Protein AF-A0A6B3H815-F1 (afdb_monomer_lite)

Radius of gyration: 19.45 Å; chains: 1; bounding box: 46×28×46 Å

pLDDT: mean 83.06, std 10.51, range [42.12, 92.81]

Structure (mmCIF, N/CA/C/O backbone):
data_AF-A0A6B3H815-F1
#
_entry.id   AF-A0A6B3H815-F1
#
loop_
_atom_site.group_PDB
_atom_site.id
_atom_site.type_symbol
_atom_site.label_atom_id
_atom_site.label_alt_id
_atom_site.label_comp_id
_atom_site.label_asym_id
_atom_site.label_entity_id
_atom_site.label_seq_id
_atom_site.pdbx_PDB_ins_code
_atom_site.Cartn_x
_atom_site.Cartn_y
_atom_site.Cartn_z
_atom_site.occupancy
_atom_site.B_iso_or_equiv
_atom_site.auth_seq_id
_atom_site.auth_comp_id
_atom_site.auth_asym_id
_atom_site.auth_atom_id
_atom_site.pdbx_PDB_model_num
ATOM 1 N N . LEU A 1 1 ? -7.858 11.249 -3.330 1.00 73.38 1 LEU A N 1
ATOM 2 C CA . LEU A 1 1 ? -7.322 9.865 -3.311 1.00 73.38 1 LEU A CA 1
ATOM 3 C C . LEU A 1 1 ? -7.641 9.233 -4.655 1.00 73.38 1 LEU A C 1
ATOM 5 O O . LEU A 1 1 ? -8.764 9.423 -5.105 1.00 73.38 1 LEU A O 1
ATOM 9 N N . ARG A 1 2 ? -6.702 8.537 -5.304 1.00 82.06 2 ARG A N 1
ATOM 10 C CA . ARG A 1 2 ? -7.020 7.794 -6.530 1.00 82.06 2 ARG A CA 1
ATOM 11 C C . ARG A 1 2 ? -7.610 6.431 -6.189 1.00 82.06 2 ARG A C 1
ATOM 13 O O . ARG A 1 2 ? -7.249 5.838 -5.174 1.00 82.06 2 ARG A O 1
ATOM 20 N N . MET A 1 3 ? -8.469 5.909 -7.057 1.00 81.94 3 MET A N 1
ATOM 21 C CA . MET A 1 3 ? -8.952 4.537 -6.917 1.00 81.94 3 MET A CA 1
ATOM 22 C C . MET A 1 3 ? -7.802 3.561 -7.170 1.00 81.94 3 MET A C 1
ATOM 24 O O . MET A 1 3 ? -7.311 3.428 -8.290 1.00 81.94 3 MET A O 1
ATOM 28 N N . SER A 1 4 ? -7.327 2.910 -6.107 1.00 83.75 4 SER A N 1
ATOM 29 C CA . SER A 1 4 ? -6.198 1.986 -6.170 1.00 83.75 4 SER A CA 1
ATOM 30 C C . SER A 1 4 ? -6.258 0.919 -5.081 1.00 83.75 4 SER A C 1
ATOM 32 O O . SER A 1 4 ? -6.782 1.150 -3.993 1.00 83.75 4 SER A O 1
ATOM 34 N N . CYS A 1 5 ? -5.647 -0.239 -5.332 1.00 85.56 5 CYS A N 1
ATOM 35 C CA . CYS A 1 5 ? -5.441 -1.239 -4.283 1.00 85.56 5 CYS A CA 1
ATOM 36 C C . CYS A 1 5 ? -4.460 -0.756 -3.201 1.00 85.56 5 CYS A C 1
ATOM 38 O O . CYS A 1 5 ? -4.609 -1.117 -2.038 1.00 85.56 5 CYS A O 1
ATOM 40 N N . ALA A 1 6 ? -3.498 0.102 -3.562 1.00 85.19 6 ALA A N 1
ATOM 41 C CA . ALA A 1 6 ? -2.504 0.647 -2.639 1.00 85.19 6 ALA A CA 1
ATOM 42 C C . ALA A 1 6 ? -3.145 1.463 -1.506 1.00 85.19 6 ALA A C 1
ATOM 44 O O . ALA A 1 6 ? -2.669 1.430 -0.374 1.00 85.19 6 ALA A O 1
ATOM 45 N N . SER A 1 7 ? -4.254 2.153 -1.787 1.00 87.12 7 SER A N 1
ATOM 46 C CA . SER A 1 7 ? -5.000 2.893 -0.770 1.00 87.12 7 SER A CA 1
ATOM 47 C C . SER A 1 7 ? -5.869 2.015 0.132 1.00 87.12 7 SER A C 1
ATOM 49 O O . SER A 1 7 ? -6.267 2.466 1.200 1.00 87.12 7 SER A O 1
ATOM 51 N N . GLY A 1 8 ? -6.140 0.763 -0.252 1.00 87.50 8 GLY A N 1
ATOM 52 C CA . GLY A 1 8 ? -7.071 -0.110 0.464 1.00 87.50 8 GLY A CA 1
ATOM 53 C C . GLY A 1 8 ? -6.650 -0.403 1.904 1.00 87.50 8 GLY A C 1
ATOM 54 O O . GLY A 1 8 ? -7.450 -0.227 2.817 1.00 87.50 8 GLY A O 1
ATOM 55 N N . VAL A 1 9 ? -5.388 -0.791 2.124 1.00 86.44 9 VAL A N 1
ATOM 56 C CA . VAL A 1 9 ? -4.889 -1.137 3.470 1.00 86.44 9 VAL A CA 1
ATOM 57 C C . VAL A 1 9 ? -4.887 0.076 4.416 1.00 86.44 9 VAL A C 1
ATOM 59 O O . VAL A 1 9 ? -5.486 -0.030 5.486 1.00 86.44 9 VAL A O 1
ATOM 62 N N . PRO A 1 10 ? -4.314 1.246 4.052 1.00 87.00 10 PRO A N 1
ATOM 63 C CA . PRO A 1 10 ? -4.378 2.429 4.910 1.00 87.00 10 PRO A CA 1
ATOM 64 C C . PRO A 1 10 ? -5.809 2.872 5.227 1.00 87.00 10 PRO A C 1
ATOM 66 O O . PRO A 1 10 ? -6.102 3.231 6.366 1.00 87.00 10 PRO A O 1
ATOM 69 N N . THR A 1 11 ? -6.716 2.830 4.246 1.00 89.00 11 THR A N 1
ATOM 70 C CA . THR A 1 11 ? -8.122 3.185 4.472 1.00 89.00 11 THR A CA 1
ATOM 71 C C . THR A 1 11 ? -8.820 2.174 5.382 1.00 89.00 11 THR A C 1
ATOM 73 O O . THR A 1 11 ? -9.574 2.584 6.261 1.00 89.00 11 THR A O 1
ATOM 76 N N . ALA A 1 12 ? -8.538 0.875 5.240 1.00 88.69 12 ALA A N 1
ATOM 77 C CA . ALA A 1 12 ? -9.072 -0.156 6.130 1.00 88.69 12 ALA A CA 1
ATOM 78 C C . ALA A 1 12 ? -8.621 0.053 7.584 1.00 88.69 12 ALA A C 1
ATOM 80 O O . ALA A 1 12 ? -9.440 -0.046 8.495 1.00 88.69 12 ALA A O 1
ATOM 81 N N . TRP A 1 13 ? -7.350 0.408 7.807 1.00 87.94 13 TRP A N 1
ATOM 82 C CA . TRP A 1 13 ? -6.841 0.737 9.143 1.00 87.94 13 TRP A CA 1
ATOM 83 C C . TRP A 1 13 ? -7.533 1.961 9.737 1.00 87.94 13 TRP A C 1
ATOM 85 O O . TRP A 1 13 ? -8.022 1.895 10.859 1.00 87.94 13 TRP A O 1
ATOM 95 N N . GLN A 1 14 ? -7.664 3.048 8.971 1.00 89.81 14 GLN A N 1
ATOM 96 C CA . GLN A 1 14 ? -8.363 4.248 9.445 1.00 89.81 14 GLN A CA 1
ATOM 97 C C . GLN A 1 14 ? -9.838 3.982 9.764 1.00 89.81 14 GLN A C 1
ATOM 99 O O . GLN A 1 14 ? -10.371 4.527 10.733 1.00 89.81 14 GLN A O 1
ATOM 104 N N . ALA A 1 15 ? -10.504 3.137 8.973 1.00 90.50 15 ALA A N 1
ATOM 105 C CA . ALA A 1 15 ? -11.879 2.728 9.230 1.00 90.50 15 ALA A CA 1
ATOM 106 C C . ALA A 1 15 ? -11.985 1.902 10.522 1.00 90.50 15 ALA A C 1
ATOM 108 O O . ALA A 1 15 ? -12.824 2.204 11.372 1.00 90.50 15 ALA A O 1
ATOM 109 N N . ALA A 1 16 ? -11.109 0.909 10.700 1.00 89.81 16 ALA A N 1
ATOM 110 C CA . ALA A 1 16 ? -11.066 0.077 11.900 1.00 89.81 16 ALA A CA 1
ATOM 111 C C . ALA A 1 16 ? -10.777 0.906 13.161 1.00 89.81 16 ALA A C 1
ATOM 113 O O . ALA A 1 16 ? -11.499 0.781 14.152 1.00 89.81 16 ALA A O 1
ATOM 114 N N . ASP A 1 17 ? -9.792 1.806 13.105 1.00 89.12 17 ASP A N 1
ATOM 115 C CA . ASP A 1 17 ? -9.469 2.712 14.208 1.00 89.12 17 ASP A CA 1
ATOM 116 C C . ASP A 1 17 ? -10.623 3.663 14.510 1.00 89.12 17 ASP A C 1
ATOM 118 O O . ASP A 1 17 ? -10.943 3.882 15.673 1.00 89.12 17 ASP A O 1
ATOM 122 N N . SER A 1 18 ? -11.319 4.172 13.491 1.00 91.00 18 SER A N 1
ATOM 123 C CA . SER A 1 18 ? -12.478 5.041 13.707 1.00 91.00 18 SER A CA 1
ATOM 124 C C . SER A 1 18 ? -13.623 4.327 14.422 1.00 91.00 18 SER A C 1
ATOM 126 O O . SER A 1 18 ? -14.250 4.904 15.314 1.00 91.00 18 SER A O 1
ATOM 128 N N . ILE A 1 19 ? -13.884 3.067 14.066 1.00 90.44 19 ILE A N 1
ATOM 129 C CA . ILE A 1 19 ? -14.879 2.230 14.745 1.00 90.44 19 ILE A CA 1
ATOM 130 C C . ILE A 1 19 ? -14.433 1.954 16.183 1.00 90.44 19 ILE A C 1
ATOM 132 O O . ILE A 1 19 ? -15.198 2.187 17.118 1.00 90.44 19 ILE A O 1
ATOM 136 N N . ALA A 1 20 ? -13.186 1.519 16.377 1.00 89.25 20 ALA A N 1
ATOM 137 C CA . ALA A 1 20 ? -12.644 1.237 17.701 1.00 89.25 20 ALA A CA 1
ATOM 138 C C . ALA A 1 20 ? -12.659 2.480 18.601 1.00 89.25 20 ALA A C 1
ATOM 140 O O . ALA A 1 20 ? -13.007 2.388 19.776 1.00 89.25 20 ALA A O 1
ATOM 141 N N . SER A 1 21 ? -12.330 3.651 18.059 1.00 89.50 21 SER A N 1
ATOM 142 C CA . SER A 1 21 ? -12.374 4.921 18.775 1.00 89.50 21 SER A CA 1
ATOM 143 C C . SER A 1 21 ? -13.780 5.277 19.241 1.00 89.50 21 SER A C 1
ATOM 145 O O . SER A 1 21 ? -13.968 5.570 20.418 1.00 89.50 21 SER A O 1
ATOM 147 N N . ARG A 1 22 ? -14.786 5.144 18.369 1.00 89.00 22 ARG A N 1
ATOM 148 C CA . ARG A 1 22 ? -16.195 5.360 18.738 1.00 89.00 22 ARG A CA 1
ATOM 149 C C . ARG A 1 22 ? -16.669 4.397 19.826 1.00 89.00 22 ARG A C 1
ATOM 151 O O . ARG A 1 22 ? -17.313 4.834 20.771 1.00 89.00 22 ARG A O 1
ATOM 158 N N . LEU A 1 23 ? -16.298 3.119 19.734 1.00 89.94 23 LEU A N 1
ATOM 159 C CA . LEU A 1 23 ? -16.652 2.104 20.734 1.00 89.94 23 LEU A CA 1
ATOM 160 C C . LEU A 1 23 ? -15.946 2.308 22.081 1.00 89.94 23 LEU A C 1
ATOM 162 O O . LEU A 1 23 ? -16.434 1.841 23.102 1.00 89.94 23 LEU A O 1
ATOM 166 N N . THR A 1 24 ? -14.796 2.980 22.101 1.00 89.00 24 THR A N 1
ATOM 167 C CA . THR A 1 24 ? -13.987 3.191 23.316 1.00 89.00 24 THR A CA 1
ATOM 168 C C . THR A 1 24 ? -14.086 4.613 23.869 1.00 89.00 24 THR A C 1
ATOM 170 O O . THR A 1 24 ? -13.441 4.923 24.866 1.00 89.00 24 THR A O 1
ATOM 173 N N . GLY A 1 25 ? -14.863 5.493 23.229 1.00 86.94 25 GLY A N 1
ATOM 174 C CA . GLY A 1 25 ? -14.960 6.908 23.598 1.00 86.94 25 GLY A CA 1
ATOM 17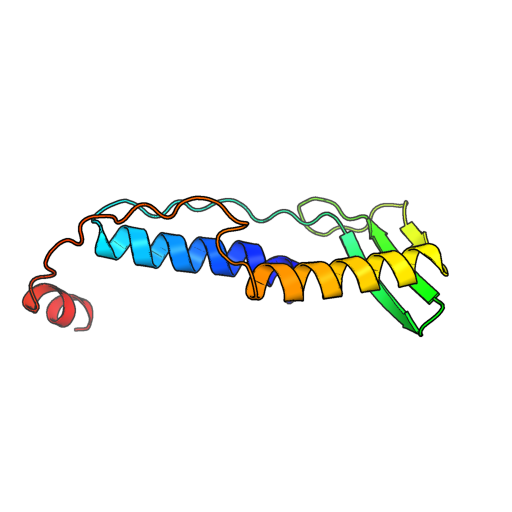5 C C . GLY A 1 25 ? -13.690 7.724 23.317 1.00 86.94 25 GLY A C 1
ATOM 176 O O . GLY A 1 25 ? -13.524 8.810 23.867 1.00 86.94 25 GLY A O 1
ATOM 177 N N . THR A 1 26 ? -12.775 7.224 22.482 1.00 86.38 26 THR A N 1
ATOM 178 C CA . THR A 1 26 ? -11.542 7.937 22.107 1.00 86.38 26 THR A CA 1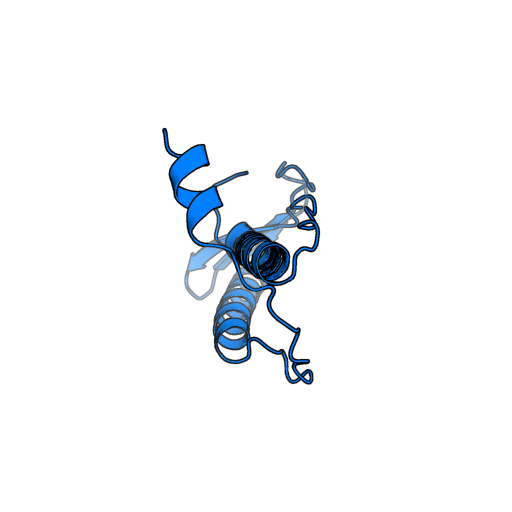
ATOM 179 C C . THR A 1 26 ? -11.711 8.685 20.781 1.00 86.38 26 THR A C 1
ATOM 181 O O . THR A 1 26 ? -12.641 8.428 20.015 1.00 86.38 26 THR A O 1
ATOM 184 N N . ARG A 1 27 ? -10.825 9.647 20.486 1.00 84.50 27 ARG A N 1
ATOM 185 C CA . ARG A 1 27 ? -10.850 10.364 19.200 1.00 84.50 27 ARG A CA 1
ATOM 186 C C . ARG A 1 27 ? -10.168 9.535 18.104 1.00 84.50 27 ARG A C 1
ATOM 188 O O . ARG A 1 27 ? -9.063 9.050 18.346 1.00 84.50 27 AR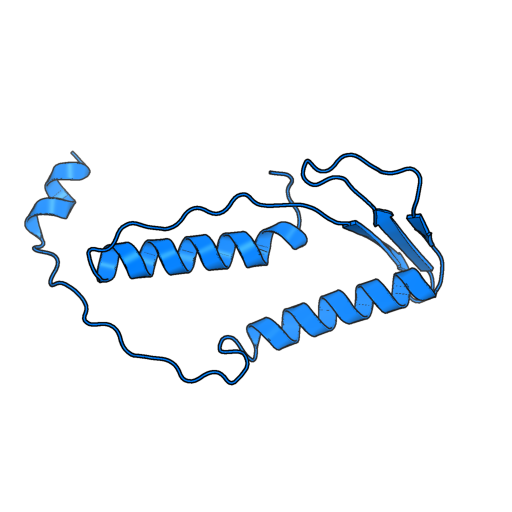G A O 1
ATOM 195 N N . PRO A 1 28 ? -10.773 9.418 16.908 1.00 82.69 28 PRO A N 1
ATOM 196 C CA . PRO A 1 28 ? -10.164 8.712 15.788 1.00 82.69 28 PRO A CA 1
ATOM 197 C C . PRO A 1 28 ? -8.902 9.435 15.306 1.00 82.69 28 PRO A C 1
ATOM 199 O O . PRO A 1 28 ? -8.885 10.661 15.182 1.00 82.69 28 PRO A O 1
ATOM 202 N N . THR A 1 29 ? -7.845 8.677 15.017 1.00 78.81 29 THR A N 1
ATOM 203 C CA . THR A 1 29 ? -6.621 9.211 14.411 1.00 78.81 29 THR A CA 1
ATOM 204 C C . THR A 1 29 ? -6.735 9.179 12.891 1.00 78.81 29 THR A C 1
ATOM 206 O O . THR A 1 29 ? -6.932 8.126 12.292 1.00 78.81 29 THR A O 1
ATOM 209 N N . THR A 1 30 ? -6.569 10.335 12.251 1.00 78.75 30 THR A N 1
ATOM 210 C CA . THR A 1 30 ? -6.479 10.444 10.790 1.00 78.75 30 THR A CA 1
ATOM 211 C C . THR A 1 30 ? -5.024 10.631 10.382 1.00 78.75 30 THR A C 1
ATOM 213 O O . THR A 1 30 ? -4.406 11.632 10.744 1.00 78.75 30 THR A O 1
ATOM 216 N N . ALA A 1 31 ? -4.476 9.691 9.614 1.00 80.62 31 ALA A N 1
ATOM 217 C CA . ALA A 1 31 ? -3.139 9.808 9.039 1.00 80.62 31 ALA A CA 1
ATOM 218 C C . ALA A 1 31 ? -3.229 10.141 7.538 1.00 80.62 31 ALA A C 1
ATOM 220 O O . ALA A 1 31 ? -4.058 9.557 6.832 1.00 80.62 31 ALA A O 1
ATOM 221 N N . PRO A 1 32 ? -2.391 11.049 7.011 1.00 81.44 32 PRO A N 1
ATOM 222 C CA . PRO A 1 32 ? -2.377 11.333 5.584 1.00 81.44 32 PRO A CA 1
ATOM 223 C C . PRO A 1 32 ? -1.890 10.109 4.801 1.00 81.44 32 PRO A C 1
ATOM 225 O O . PRO A 1 32 ? -0.860 9.511 5.118 1.00 81.44 32 PRO A O 1
ATOM 228 N N . LEU A 1 33 ? -2.628 9.744 3.753 1.00 84.06 33 LEU A N 1
ATOM 229 C CA . LEU A 1 33 ? -2.238 8.671 2.844 1.00 84.06 33 LEU A CA 1
ATOM 230 C C . LEU A 1 33 ? -1.123 9.164 1.917 1.00 84.06 33 LEU A C 1
ATOM 232 O O . LEU A 1 33 ? -1.239 10.236 1.327 1.00 84.06 33 LEU A O 1
ATOM 236 N N . ARG A 1 34 ? -0.055 8.376 1.779 1.00 85.62 34 ARG A N 1
ATOM 237 C CA . ARG A 1 34 ? 1.087 8.687 0.908 1.00 85.62 34 ARG A CA 1
ATOM 238 C C . ARG A 1 34 ? 1.249 7.593 -0.137 1.00 85.62 34 ARG A C 1
ATOM 240 O O . ARG A 1 34 ? 1.275 6.414 0.211 1.00 85.62 34 ARG A O 1
ATOM 247 N N . TYR A 1 35 ? 1.384 7.987 -1.399 1.00 86.19 35 TYR A N 1
ATOM 248 C CA . TYR A 1 35 ? 1.741 7.072 -2.480 1.00 86.19 35 TYR A CA 1
ATOM 249 C C . TYR A 1 35 ? 3.264 6.970 -2.624 1.00 86.19 35 TYR A C 1
ATOM 251 O O . TYR A 1 35 ? 4.001 7.904 -2.311 1.00 86.19 35 TYR A O 1
ATOM 259 N N . PHE A 1 36 ? 3.731 5.815 -3.092 1.00 85.94 36 PHE A N 1
ATOM 260 C CA . PHE A 1 36 ? 5.157 5.551 -3.325 1.00 85.94 36 PHE A CA 1
ATOM 261 C C . PHE A 1 36 ? 5.411 4.998 -4.725 1.00 85.94 36 PHE A C 1
ATOM 263 O O . PHE A 1 36 ? 6.401 5.338 -5.372 1.00 85.94 36 PHE A O 1
ATOM 270 N N . ASN A 1 37 ? 4.516 4.135 -5.204 1.00 88.50 37 ASN A N 1
ATOM 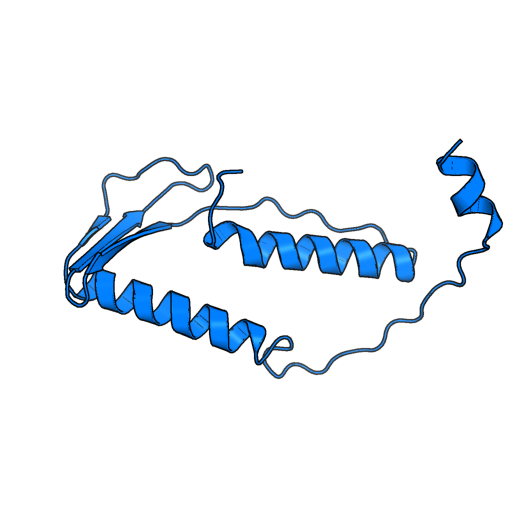271 C CA . ASN A 1 37 ? 4.634 3.507 -6.506 1.00 88.50 37 ASN A CA 1
ATOM 272 C C . ASN A 1 37 ? 3.260 3.199 -7.114 1.00 88.50 37 ASN A C 1
ATOM 274 O O . ASN A 1 37 ? 2.279 2.925 -6.416 1.00 88.50 37 ASN A O 1
ATOM 278 N N . GLN A 1 38 ? 3.211 3.221 -8.440 1.00 88.69 38 GLN A N 1
ATOM 279 C CA . GLN A 1 38 ? 2.122 2.700 -9.244 1.00 88.69 38 GLN A CA 1
ATOM 280 C C . GLN A 1 38 ? 2.621 1.453 -9.966 1.00 88.69 38 GLN A C 1
ATOM 282 O O . GLN A 1 38 ? 3.541 1.509 -10.777 1.00 88.69 38 GLN A O 1
ATOM 287 N N . CYS A 1 39 ? 2.007 0.319 -9.651 1.00 87.88 39 CYS A N 1
ATOM 288 C CA . CYS A 1 39 ? 2.402 -0.974 -10.186 1.00 87.88 39 CYS A CA 1
ATOM 289 C C . CYS A 1 39 ? 1.421 -1.411 -11.277 1.00 87.88 39 CYS A C 1
ATOM 291 O O . CYS A 1 39 ? 0.236 -1.592 -10.997 1.00 87.88 39 CYS A O 1
ATOM 293 N N . ILE A 1 40 ? 1.916 -1.644 -12.488 1.00 87.38 40 ILE A N 1
ATOM 294 C CA . ILE A 1 40 ? 1.158 -2.171 -13.624 1.00 87.38 40 ILE A CA 1
ATOM 295 C C . ILE A 1 40 ? 1.821 -3.482 -14.054 1.00 87.38 40 ILE A C 1
ATOM 297 O O . ILE A 1 40 ? 3.027 -3.532 -14.273 1.00 87.38 40 ILE A O 1
ATOM 301 N N . SER A 1 41 ? 1.051 -4.566 -14.150 1.00 85.88 41 SER A N 1
ATOM 302 C CA . SER A 1 41 ? 1.544 -5.823 -14.727 1.00 85.88 41 SER A CA 1
ATOM 303 C C . SER A 1 41 ? 1.229 -5.840 -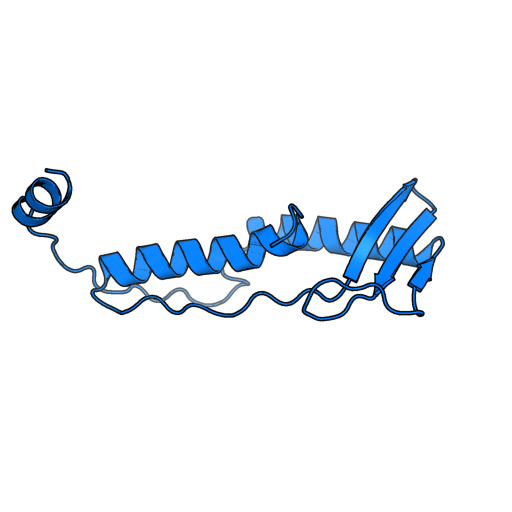16.217 1.00 85.88 41 SER A C 1
ATOM 305 O O . SER A 1 41 ? 0.106 -5.527 -16.599 1.00 85.88 41 SER A O 1
ATOM 307 N N . LEU A 1 42 ? 2.211 -6.213 -17.035 1.00 88.56 42 LEU A N 1
ATOM 308 C CA . LEU A 1 42 ? 2.072 -6.377 -18.486 1.00 88.56 42 LEU A CA 1
ATOM 309 C C . LEU A 1 42 ? 2.040 -7.867 -18.886 1.00 88.56 42 LEU A C 1
ATOM 311 O O . LEU A 1 42 ? 1.963 -8.202 -20.062 1.00 88.56 42 LEU A O 1
ATOM 315 N N . GLY A 1 43 ? 2.096 -8.777 -17.907 1.00 85.25 43 GLY A N 1
ATOM 316 C CA . GLY A 1 43 ? 2.075 -10.225 -18.095 1.00 85.25 43 GLY A CA 1
ATOM 317 C C . GLY A 1 43 ? 2.936 -10.956 -17.062 1.00 85.25 43 GLY A C 1
ATOM 318 O O . GLY A 1 43 ? 3.518 -10.351 -16.162 1.00 85.25 43 GLY A O 1
ATOM 319 N N . ARG A 1 44 ? 3.070 -12.284 -17.199 1.00 85.75 44 ARG A N 1
ATOM 320 C CA . ARG A 1 44 ? 3.847 -13.118 -16.251 1.00 85.75 44 ARG A CA 1
ATOM 321 C C . ARG A 1 44 ? 5.340 -12.785 -16.194 1.00 85.75 44 ARG A C 1
ATOM 323 O O . ARG A 1 44 ? 6.012 -13.143 -15.236 1.00 85.75 44 ARG A O 1
ATOM 330 N N . ARG A 1 45 ? 5.880 -12.164 -17.242 1.00 85.00 45 ARG A N 1
ATOM 331 C CA . ARG A 1 45 ? 7.316 -11.881 -17.383 1.00 85.00 45 ARG A CA 1
ATOM 332 C C . ARG A 1 45 ? 7.624 -10.392 -17.457 1.00 85.00 45 ARG A C 1
ATOM 334 O O . ARG A 1 45 ? 8.792 -10.048 -17.596 1.00 85.00 45 ARG A O 1
ATOM 341 N N . GLU A 1 46 ? 6.614 -9.532 -17.374 1.00 89.44 46 GLU A N 1
ATOM 342 C CA . GLU A 1 46 ? 6.802 -8.108 -17.601 1.00 89.44 46 GLU A CA 1
ATOM 343 C C . GLU A 1 46 ? 5.865 -7.259 -16.746 1.00 89.44 46 GLU A C 1
ATOM 345 O O . GLU A 1 46 ? 4.698 -7.585 -16.517 1.00 89.44 46 GLU A O 1
ATOM 350 N N . GLY A 1 47 ? 6.403 -6.160 -16.235 1.00 88.94 47 GLY A N 1
ATOM 351 C CA . GLY A 1 47 ? 5.670 -5.189 -15.446 1.00 88.94 47 GLY A CA 1
ATOM 352 C C . GLY A 1 47 ? 6.357 -3.833 -15.476 1.00 88.94 47 GLY A C 1
ATOM 353 O O . GLY A 1 47 ? 7.478 -3.692 -15.965 1.00 88.94 47 GLY A O 1
ATOM 354 N N . LEU A 1 48 ? 5.666 -2.852 -14.915 1.00 91.00 48 LEU A N 1
ATOM 355 C CA . LEU A 1 48 ? 6.104 -1.477 -14.753 1.00 91.00 48 LEU A CA 1
ATOM 356 C C . LEU A 1 48 ? 5.766 -1.034 -13.329 1.00 91.00 48 LEU A C 1
ATOM 358 O O . LEU A 1 48 ? 4.598 -0.995 -12.944 1.00 91.00 48 LEU A O 1
ATOM 362 N N . ILE A 1 49 ? 6.783 -0.684 -12.550 1.00 91.25 49 ILE A N 1
ATOM 363 C CA . ILE A 1 49 ? 6.634 -0.023 -11.254 1.00 91.25 49 ILE A CA 1
ATOM 364 C C . ILE A 1 49 ? 7.089 1.419 -11.434 1.00 91.25 49 ILE A C 1
ATOM 366 O O . ILE A 1 49 ? 8.281 1.723 -11.429 1.00 91.25 49 ILE A O 1
ATOM 370 N N . GLN A 1 50 ? 6.125 2.307 -11.628 1.00 92.81 50 GLN A N 1
ATOM 371 C CA . GLN A 1 50 ? 6.360 3.736 -11.737 1.00 92.81 50 GLN A CA 1
ATOM 372 C C . GLN A 1 50 ? 6.511 4.319 -10.332 1.00 92.81 50 GLN A C 1
ATOM 374 O O . GLN A 1 50 ? 5.579 4.232 -9.531 1.00 92.81 50 GLN A O 1
ATOM 379 N N . TYR A 1 51 ? 7.653 4.931 -10.014 1.00 91.69 51 TYR A N 1
ATOM 380 C CA . TYR A 1 51 ? 7.778 5.661 -8.753 1.00 91.69 51 TYR A CA 1
ATOM 381 C C . TYR A 1 51 ? 6.938 6.932 -8.806 1.00 91.69 51 TYR A C 1
ATOM 383 O O . TYR A 1 51 ? 6.883 7.600 -9.843 1.00 91.69 51 TYR A O 1
ATOM 391 N N . VAL A 1 52 ? 6.293 7.267 -7.691 1.00 91.75 52 VAL A N 1
ATOM 392 C CA . VAL A 1 52 ? 5.462 8.467 -7.578 1.00 91.75 52 VAL A CA 1
ATOM 393 C C . VAL A 1 52 ? 5.813 9.272 -6.335 1.00 91.75 52 VAL A C 1
ATOM 395 O O . VAL A 1 52 ? 6.415 8.774 -5.383 1.00 91.75 52 VAL A O 1
ATOM 398 N N . THR A 1 53 ? 5.470 10.552 -6.351 1.00 89.31 53 THR A N 1
ATOM 399 C CA . THR A 1 53 ? 5.473 11.395 -5.158 1.00 89.31 53 THR A CA 1
ATOM 400 C C . THR A 1 53 ? 4.352 10.985 -4.194 1.00 89.31 53 THR A C 1
ATOM 402 O O . THR A 1 53 ? 3.452 10.223 -4.543 1.00 89.31 53 THR A O 1
ATOM 405 N N . ALA A 1 54 ? 4.379 11.523 -2.969 1.00 85.62 54 ALA A N 1
ATOM 406 C CA . ALA A 1 54 ? 3.352 11.251 -1.959 1.00 85.62 54 ALA A CA 1
ATOM 407 C C . ALA A 1 54 ? 1.933 11.635 -2.419 1.00 85.62 54 ALA A C 1
ATOM 409 O O . ALA A 1 54 ? 0.966 11.025 -1.971 1.00 85.62 54 ALA A O 1
ATOM 410 N N . ASP A 1 55 ? 1.838 12.613 -3.318 1.00 85.06 55 ASP A N 1
ATOM 411 C CA . ASP A 1 55 ? 0.640 13.122 -3.986 1.00 85.06 55 ASP A CA 1
ATOM 412 C C . ASP A 1 55 ? 0.368 12.471 -5.358 1.00 85.06 55 ASP A C 1
ATOM 414 O O . ASP A 1 55 ? -0.463 12.975 -6.105 1.00 85.06 55 ASP A O 1
ATOM 418 N N . ASP A 1 56 ? 1.017 11.340 -5.667 1.00 85.50 56 ASP A N 1
ATOM 419 C CA . ASP A 1 56 ? 0.748 10.488 -6.841 1.00 85.50 56 ASP A CA 1
ATOM 420 C C . ASP A 1 56 ? 1.228 11.046 -8.200 1.00 85.50 56 ASP A C 1
ATOM 422 O O . ASP A 1 56 ? 0.723 10.665 -9.253 1.00 85.50 56 ASP A O 1
ATOM 426 N N . ARG A 1 57 ? 2.250 11.915 -8.220 1.00 87.25 57 ARG A N 1
ATOM 427 C CA . ARG A 1 57 ? 2.882 12.379 -9.471 1.00 87.25 57 ARG A CA 1
ATOM 428 C C . ARG A 1 57 ? 4.034 11.475 -9.883 1.00 87.25 57 ARG A C 1
ATOM 430 O O . ARG A 1 57 ? 4.909 11.177 -9.070 1.00 87.25 57 ARG A O 1
ATOM 437 N N . ALA A 1 58 ? 4.071 11.082 -11.155 1.00 89.06 58 ALA A N 1
ATOM 438 C CA . ALA A 1 58 ? 5.132 10.240 -11.703 1.00 89.06 58 ALA A CA 1
ATOM 439 C C . ALA A 1 58 ? 6.521 10.883 -11.544 1.00 89.06 58 ALA A C 1
ATOM 441 O O . ALA A 1 58 ? 6.725 12.066 -11.819 1.00 89.06 58 ALA A O 1
ATOM 442 N N . ARG A 1 59 ? 7.489 10.082 -11.096 1.00 91.44 59 ARG A N 1
ATOM 443 C CA . ARG A 1 59 ? 8.915 10.421 -11.070 1.00 91.44 59 ARG A CA 1
ATOM 444 C C . ARG A 1 59 ? 9.603 9.923 -12.352 1.00 91.44 59 ARG A C 1
ATOM 446 O O . ARG A 1 59 ? 9.128 8.969 -12.955 1.00 91.44 59 ARG A O 1
ATOM 453 N N . PRO A 1 60 ? 10.762 10.480 -12.744 1.00 87.56 60 PRO A N 1
ATOM 454 C CA . PRO A 1 60 ? 11.492 10.011 -13.931 1.00 87.56 60 PRO A CA 1
ATOM 455 C C . PRO A 1 60 ? 12.002 8.566 -13.825 1.00 87.56 60 PRO A C 1
ATOM 457 O O . PRO A 1 60 ? 12.324 7.944 -14.830 1.00 87.56 60 PRO A O 1
ATOM 460 N N . ALA A 1 61 ? 12.099 8.031 -12.606 1.00 89.12 61 ALA A N 1
ATOM 461 C CA . ALA A 1 61 ? 12.532 6.666 -12.364 1.00 89.12 61 ALA A CA 1
ATOM 462 C C . ALA A 1 61 ? 11.343 5.694 -12.411 1.00 89.12 61 ALA A C 1
ATOM 464 O O . ALA A 1 61 ? 10.309 5.923 -11.775 1.00 89.12 61 ALA A O 1
ATOM 465 N N . ALA A 1 62 ? 11.534 4.569 -13.094 1.00 88.88 62 ALA A N 1
ATOM 466 C CA . ALA A 1 62 ? 10.612 3.444 -13.103 1.00 88.88 62 ALA A CA 1
ATOM 467 C C . ALA A 1 62 ? 11.397 2.128 -13.165 1.00 88.88 62 ALA A C 1
ATOM 469 O O . ALA A 1 62 ? 12.479 2.065 -13.746 1.00 88.88 62 ALA A O 1
ATOM 470 N N . LEU A 1 63 ? 10.851 1.077 -12.561 1.00 88.25 63 LEU A N 1
ATOM 471 C CA . LEU A 1 63 ? 11.371 -0.283 -12.680 1.00 88.25 63 LEU A CA 1
ATOM 472 C C . LEU A 1 63 ? 10.550 -1.031 -13.732 1.00 88.25 63 LEU A C 1
ATOM 474 O O . LEU A 1 63 ? 9.325 -1.081 -13.625 1.00 88.25 63 LEU A O 1
ATOM 478 N N . THR A 1 64 ? 11.203 -1.630 -14.724 1.00 89.62 64 THR A N 1
ATOM 479 C CA . THR A 1 64 ? 10.542 -2.348 -15.826 1.00 89.62 64 THR A CA 1
ATOM 480 C C . THR A 1 64 ? 11.033 -3.787 -15.963 1.00 89.62 64 THR A C 1
ATOM 482 O O . THR A 1 64 ? 12.039 -4.192 -15.377 1.00 89.62 64 THR A O 1
ATOM 485 N N . GLY A 1 65 ? 10.300 -4.586 -16.740 1.00 89.38 65 GLY A N 1
ATOM 486 C CA . GLY A 1 65 ? 10.692 -5.945 -17.101 1.00 89.38 65 GLY A CA 1
ATOM 487 C C . GLY A 1 65 ? 10.343 -6.990 -16.039 1.00 89.38 65 GLY A C 1
ATOM 488 O O . GLY A 1 65 ? 9.347 -6.890 -15.319 1.00 89.38 65 GLY A O 1
ATOM 489 N N . ARG A 1 66 ? 11.158 -8.045 -15.957 1.00 87.75 66 ARG A N 1
ATOM 490 C CA . ARG A 1 66 ? 10.895 -9.221 -15.104 1.00 87.75 66 ARG A CA 1
ATOM 491 C C . ARG A 1 66 ? 10.933 -8.915 -13.609 1.00 87.75 66 ARG A C 1
ATOM 493 O O . ARG A 1 66 ? 10.146 -9.477 -12.852 1.00 87.75 66 ARG A O 1
ATOM 500 N N . THR A 1 67 ? 11.823 -8.022 -13.186 1.00 86.06 67 THR A N 1
ATOM 501 C CA . THR A 1 67 ? 11.946 -7.595 -11.784 1.00 86.06 67 THR A CA 1
ATOM 502 C C . THR A 1 67 ? 10.681 -6.880 -11.314 1.00 86.06 67 THR A C 1
ATOM 504 O O . THR A 1 67 ? 10.209 -7.130 -10.208 1.00 86.06 67 THR A O 1
ATOM 507 N N . ALA A 1 68 ? 10.067 -6.072 -12.181 1.00 85.62 68 ALA A N 1
ATOM 508 C CA . ALA A 1 68 ? 8.782 -5.432 -11.921 1.00 85.62 68 ALA A CA 1
ATOM 509 C C . ALA A 1 68 ? 7.622 -6.442 -11.838 1.00 85.62 68 ALA A C 1
ATOM 511 O O . ALA A 1 68 ? 6.753 -6.311 -10.974 1.00 85.62 68 ALA A O 1
ATOM 512 N N . ALA A 1 69 ? 7.620 -7.480 -12.682 1.00 85.56 69 ALA A N 1
ATOM 513 C CA . ALA A 1 69 ? 6.633 -8.559 -12.595 1.00 85.56 69 ALA A CA 1
ATOM 514 C C . ALA A 1 69 ? 6.736 -9.322 -11.262 1.00 85.56 69 ALA A C 1
ATOM 516 O O . ALA A 1 69 ? 5.727 -9.521 -10.584 1.00 85.56 69 ALA A O 1
ATOM 517 N N . PHE A 1 70 ? 7.957 -9.668 -10.842 1.00 86.75 70 PHE A N 1
ATOM 518 C CA . PHE A 1 70 ? 8.197 -10.320 -9.553 1.00 86.75 70 PHE A CA 1
ATOM 519 C C . PHE A 1 70 ? 7.806 -9.425 -8.369 1.00 86.75 70 PHE A C 1
ATOM 521 O O . PHE A 1 70 ? 7.134 -9.878 -7.444 1.00 86.75 70 PHE A O 1
ATOM 528 N N . TYR A 1 71 ? 8.149 -8.132 -8.422 1.00 87.12 71 TYR A N 1
ATOM 529 C CA . TYR A 1 71 ? 7.739 -7.157 -7.409 1.00 87.12 71 TYR A CA 1
ATOM 530 C C . TYR A 1 71 ? 6.216 -7.132 -7.248 1.00 87.12 71 TYR A C 1
ATOM 532 O O . TYR A 1 71 ? 5.693 -7.186 -6.135 1.00 87.12 71 TYR A O 1
ATOM 540 N N . LYS A 1 72 ? 5.479 -7.113 -8.364 1.00 86.75 72 LYS A N 1
ATOM 541 C CA . LYS A 1 72 ? 4.016 -7.123 -8.337 1.00 86.75 72 LYS A CA 1
ATOM 542 C C . LYS A 1 72 ? 3.450 -8.399 -7.713 1.00 86.75 72 LYS A C 1
ATOM 544 O O . LYS A 1 72 ? 2.464 -8.323 -6.976 1.00 86.75 72 LYS A O 1
ATOM 549 N N . GLU A 1 73 ? 4.044 -9.552 -8.005 1.00 88.81 73 GLU A N 1
ATOM 550 C CA . GLU A 1 73 ? 3.640 -10.827 -7.412 1.00 88.81 73 GLU A CA 1
ATOM 551 C C . GLU A 1 73 ? 3.862 -10.830 -5.895 1.00 88.81 73 GLU A C 1
ATOM 553 O O . GLU A 1 73 ? 2.963 -11.218 -5.147 1.00 88.81 73 GLU A O 1
ATOM 558 N N . LEU A 1 74 ? 5.008 -10.316 -5.437 1.00 88.69 74 LEU A N 1
ATOM 559 C CA . LEU A 1 74 ? 5.309 -10.165 -4.016 1.00 88.69 74 LEU A CA 1
ATOM 560 C C . LEU A 1 74 ? 4.279 -9.271 -3.314 1.00 88.69 74 LEU A C 1
ATOM 562 O O . LEU A 1 74 ? 3.769 -9.650 -2.263 1.00 88.69 74 LEU A O 1
ATOM 566 N N . VAL A 1 75 ? 3.913 -8.129 -3.910 1.00 87.12 75 VAL A N 1
ATOM 567 C CA . VAL A 1 75 ? 2.882 -7.233 -3.355 1.00 87.12 75 VAL A CA 1
ATOM 568 C C . VAL A 1 75 ? 1.535 -7.950 -3.225 1.00 87.12 75 VAL A C 1
ATOM 570 O O . VAL A 1 75 ? 0.875 -7.834 -2.196 1.00 87.12 75 VAL A O 1
ATOM 573 N N . CYS A 1 76 ? 1.122 -8.720 -4.235 1.00 88.56 76 CYS A N 1
ATOM 574 C CA . CYS A 1 76 ? -0.132 -9.476 -4.183 1.00 88.56 76 CYS A CA 1
ATOM 575 C C . CYS A 1 76 ? -0.120 -10.571 -3.114 1.00 88.56 76 CYS A C 1
ATOM 577 O O . CYS A 1 76 ? -1.079 -10.683 -2.350 1.00 88.56 76 CYS A O 1
ATOM 579 N N . LYS A 1 77 ? 0.960 -11.356 -3.037 1.00 89.62 77 LYS A N 1
ATOM 580 C CA . LYS A 1 77 ? 1.110 -12.393 -2.008 1.00 89.62 77 LYS A CA 1
ATOM 581 C C . LYS A 1 77 ? 1.158 -11.782 -0.611 1.00 89.62 77 LYS A C 1
ATOM 583 O O . LYS A 1 77 ? 0.484 -12.278 0.284 1.00 89.62 77 LYS A O 1
ATOM 588 N N . GLY A 1 78 ? 1.886 -10.679 -0.442 1.00 87.62 78 GLY A N 1
ATOM 589 C CA . GLY A 1 78 ? 1.965 -9.939 0.815 1.00 87.62 78 GLY A CA 1
ATOM 590 C C . GLY A 1 78 ? 0.609 -9.392 1.257 1.00 87.62 78 GLY A C 1
ATOM 591 O O . GLY A 1 78 ? 0.249 -9.532 2.420 1.00 87.62 78 GLY A O 1
ATOM 592 N N . ALA A 1 79 ? -0.182 -8.844 0.330 1.00 86.62 79 ALA A N 1
ATOM 593 C CA . ALA A 1 79 ? -1.536 -8.385 0.628 1.00 86.62 79 ALA A CA 1
ATOM 594 C C . ALA A 1 79 ? -2.443 -9.537 1.094 1.00 86.62 79 ALA A C 1
ATOM 596 O O . ALA A 1 79 ? -3.110 -9.413 2.119 1.00 86.62 79 ALA A O 1
ATOM 597 N N . ALA A 1 80 ? -2.431 -10.672 0.386 1.00 88.81 80 ALA A N 1
ATOM 598 C CA . ALA A 1 80 ? -3.206 -11.852 0.773 1.00 88.81 80 ALA A CA 1
ATOM 599 C C . ALA A 1 80 ? -2.771 -12.400 2.142 1.00 88.81 80 ALA A C 1
ATOM 601 O O . ALA A 1 80 ? -3.607 -12.692 2.995 1.00 88.81 80 ALA A O 1
ATOM 602 N N . TRP A 1 81 ? -1.461 -12.480 2.380 1.00 91.12 81 TRP A N 1
ATOM 603 C CA . TRP A 1 81 ? -0.912 -12.919 3.658 1.00 91.12 81 TRP A CA 1
ATOM 604 C C . TRP A 1 81 ? -1.278 -11.972 4.806 1.00 91.12 81 TRP A C 1
ATOM 606 O O . TRP A 1 81 ? -1.634 -12.448 5.881 1.00 91.12 81 TRP A O 1
ATOM 616 N N . GLY A 1 82 ? -1.248 -10.655 4.582 1.00 86.56 82 GLY A N 1
ATOM 617 C CA . GLY A 1 82 ? -1.614 -9.655 5.587 1.00 86.56 82 GLY A CA 1
ATOM 618 C C . GLY A 1 82 ? -3.090 -9.720 5.981 1.00 86.56 82 GLY A C 1
ATOM 619 O O . GLY A 1 82 ? -3.418 -9.557 7.152 1.00 86.56 82 GLY A O 1
ATOM 620 N N . VAL A 1 83 ? -3.977 -10.039 5.033 1.00 86.00 83 VAL A N 1
ATOM 621 C CA . VAL A 1 83 ? -5.391 -10.322 5.335 1.00 86.00 83 VAL A CA 1
ATOM 622 C C . VAL A 1 83 ? -5.536 -11.619 6.134 1.00 86.00 83 VAL A C 1
ATOM 624 O O . VAL A 1 83 ? -6.318 -11.666 7.078 1.00 86.00 83 VAL A O 1
ATOM 627 N N . ALA A 1 84 ? -4.766 -12.656 5.794 1.00 87.38 84 ALA A N 1
ATOM 628 C CA . ALA A 1 84 ? -4.779 -13.924 6.523 1.00 87.38 84 ALA A CA 1
ATOM 629 C C . ALA A 1 84 ? -4.147 -13.829 7.929 1.00 87.38 84 ALA A C 1
ATOM 631 O O . ALA A 1 84 ? -4.480 -14.628 8.799 1.00 87.38 84 ALA A O 1
ATOM 632 N N . ASN A 1 85 ? -3.262 -12.854 8.167 1.00 87.94 85 ASN A N 1
ATOM 633 C CA . ASN A 1 85 ? -2.531 -12.660 9.425 1.00 87.94 85 ASN A CA 1
ATOM 634 C C . ASN A 1 85 ? -2.700 -11.216 9.939 1.00 87.94 85 ASN A C 1
ATOM 636 O O . ASN A 1 85 ? -1.721 -10.471 10.031 1.00 87.94 85 ASN A O 1
ATOM 640 N N . PRO A 1 86 ? -3.928 -10.796 10.298 1.00 80.69 86 PRO A N 1
ATOM 641 C CA . PRO A 1 86 ? -4.267 -9.390 10.541 1.00 80.69 86 PRO A CA 1
ATOM 642 C C . PRO A 1 86 ? -3.583 -8.784 11.772 1.00 80.69 86 PRO A C 1
ATOM 644 O O . PRO A 1 86 ? -3.454 -7.568 11.877 1.00 80.69 86 PRO A O 1
ATOM 647 N N . THR A 1 87 ? -3.129 -9.617 12.708 1.00 83.12 87 THR A N 1
ATOM 648 C CA . THR A 1 87 ? -2.372 -9.179 13.886 1.00 83.12 87 THR A CA 1
ATOM 649 C C . THR A 1 87 ? -0.870 -9.126 13.629 1.00 83.12 87 THR A C 1
ATOM 651 O O . THR A 1 87 ? -0.131 -8.701 14.509 1.00 83.12 87 THR A O 1
ATOM 654 N N . LEU A 1 88 ? -0.398 -9.582 12.459 1.00 79.38 88 LEU A N 1
ATOM 655 C CA . LEU A 1 88 ? 1.023 -9.768 12.141 1.00 79.38 88 LEU A CA 1
ATOM 656 C C . LEU A 1 88 ? 1.776 -10.586 13.213 1.00 79.38 88 LEU A C 1
ATOM 658 O O . LEU A 1 88 ? 2.976 -10.416 13.402 1.00 79.38 88 LEU A O 1
ATOM 662 N N . GLY A 1 89 ? 1.064 -11.449 13.949 1.00 79.69 89 GLY A N 1
ATOM 663 C CA . GLY A 1 89 ? 1.611 -12.207 15.079 1.00 79.69 89 GLY A CA 1
ATOM 664 C C . GLY A 1 89 ? 1.761 -11.414 16.386 1.00 79.69 89 GLY A C 1
ATOM 665 O O . GLY A 1 89 ? 2.265 -11.957 17.365 1.00 79.69 89 GLY A O 1
ATOM 666 N N . LEU A 1 90 ? 1.318 -10.154 16.442 1.00 83.44 90 LEU A N 1
ATOM 667 C CA . LEU A 1 90 ? 1.350 -9.336 17.654 1.00 83.44 90 LEU A CA 1
ATOM 668 C C . LEU A 1 90 ? 0.188 -9.680 18.603 1.00 83.44 90 LEU A C 1
ATOM 670 O O . LEU A 1 90 ? -0.923 -9.980 18.154 1.00 83.44 90 LEU A O 1
ATOM 674 N N . PRO A 1 91 ? 0.404 -9.598 19.929 1.00 80.88 91 PRO A N 1
ATOM 675 C CA . PRO A 1 91 ? -0.645 -9.854 20.905 1.00 80.88 91 PRO A CA 1
ATOM 676 C C . PRO A 1 91 ? -1.739 -8.780 20.831 1.00 80.88 91 PRO A C 1
ATOM 678 O O . PRO A 1 91 ? -1.485 -7.583 20.970 1.00 80.88 91 PRO A O 1
ATOM 681 N N . THR A 1 92 ? -2.990 -9.208 20.672 1.00 79.44 92 THR A N 1
ATOM 682 C CA . THR A 1 92 ? -4.156 -8.317 20.706 1.00 79.44 92 THR A CA 1
ATOM 683 C C . THR A 1 92 ? -4.535 -7.964 22.139 1.00 79.44 92 THR A C 1
ATOM 685 O O . THR A 1 92 ? -4.868 -8.845 22.934 1.00 79.44 92 THR A O 1
ATOM 688 N N . ARG A 1 93 ? -4.550 -6.668 22.474 1.00 78.06 93 ARG A N 1
ATOM 689 C CA . ARG A 1 93 ? -5.120 -6.186 23.741 1.00 78.06 93 ARG A CA 1
ATOM 690 C C . ARG A 1 93 ? -6.615 -5.921 23.593 1.00 78.06 93 ARG A C 1
ATOM 692 O O . ARG A 1 93 ? -7.033 -5.210 22.684 1.00 78.06 93 ARG A O 1
ATOM 699 N N . ARG A 1 94 ? -7.414 -6.446 24.524 1.00 78.44 94 ARG A N 1
ATOM 700 C CA . ARG A 1 94 ? -8.832 -6.085 24.644 1.00 78.44 94 ARG A CA 1
ATOM 701 C C . ARG A 1 94 ? -8.945 -4.663 25.197 1.00 78.44 94 ARG A C 1
ATOM 703 O O . ARG A 1 94 ? -8.270 -4.330 26.168 1.00 78.44 94 ARG A O 1
ATOM 710 N N . ARG A 1 95 ? -9.782 -3.834 24.573 1.00 79.62 95 ARG A N 1
ATOM 711 C CA . ARG A 1 95 ? -10.146 -2.497 25.065 1.00 79.62 95 ARG A CA 1
ATOM 712 C C . ARG A 1 95 ? -11.549 -2.562 25.672 1.00 79.62 95 ARG A C 1
ATOM 714 O O . ARG A 1 95 ? -12.393 -3.290 25.154 1.00 79.62 95 ARG A O 1
ATOM 721 N N . GLY A 1 96 ? -11.783 -1.826 26.758 1.00 81.81 96 GLY A N 1
ATOM 722 C CA . GLY A 1 96 ? -13.123 -1.672 27.330 1.00 81.81 96 GLY A CA 1
ATOM 723 C C . GLY A 1 96 ? -14.012 -0.851 26.394 1.00 81.81 96 GLY A C 1
ATOM 724 O O . GLY A 1 96 ? -13.565 0.168 25.873 1.00 81.81 96 GLY A O 1
ATOM 725 N N . VAL A 1 97 ? -15.236 -1.316 26.154 1.00 86.62 97 VAL A N 1
ATOM 726 C CA . VAL A 1 97 ? -16.231 -0.632 25.314 1.00 86.62 97 VAL A CA 1
ATOM 727 C C . VAL A 1 97 ? -17.120 0.223 26.212 1.00 86.62 97 VAL A C 1
ATOM 729 O O . VAL A 1 97 ? -17.532 -0.235 27.277 1.00 86.62 97 VAL A O 1
ATOM 732 N N . ILE A 1 98 ? -17.407 1.456 25.800 1.00 87.88 98 ILE A N 1
ATOM 733 C CA . ILE A 1 98 ? -18.372 2.309 26.497 1.00 87.88 98 ILE A CA 1
ATOM 734 C C . ILE A 1 98 ? -19.798 1.866 26.148 1.00 87.88 98 ILE A C 1
ATOM 736 O O . ILE A 1 98 ? -20.110 1.604 24.986 1.00 87.88 98 ILE A O 1
ATOM 740 N N . THR A 1 99 ? -20.685 1.782 27.140 1.00 75.88 99 THR A N 1
ATOM 741 C CA . THR A 1 99 ? -22.112 1.537 26.894 1.00 75.88 99 THR A CA 1
ATOM 742 C C . THR A 1 99 ? -22.690 2.741 26.159 1.00 75.88 99 THR A C 1
ATOM 744 O O . THR A 1 99 ? -22.841 3.810 26.745 1.00 75.88 99 THR A O 1
ATOM 747 N N . GLN A 1 100 ? -23.011 2.593 24.873 1.00 61.41 100 GLN A N 1
ATOM 748 C CA . GLN A 1 100 ? -23.757 3.623 24.155 1.00 61.41 100 GLN A CA 1
ATOM 749 C C . GLN A 1 100 ? -25.200 3.637 24.676 1.00 61.41 100 GLN A C 1
ATOM 751 O O . GLN A 1 100 ? -25.913 2.643 24.543 1.00 61.41 100 GLN A O 1
ATOM 756 N N . GLN A 1 101 ? -25.642 4.747 25.273 1.00 56.84 101 GLN A N 1
ATOM 757 C CA . GLN A 1 101 ? -27.055 4.930 25.606 1.00 56.84 101 GLN A CA 1
ATOM 758 C C . GLN A 1 101 ? -27.866 5.026 24.293 1.00 56.84 101 GLN A C 1
ATOM 760 O O . GLN A 1 101 ? -27.563 5.887 23.465 1.00 56.84 101 GLN A O 1
ATOM 765 N N . PRO A 1 102 ? -28.906 4.191 24.084 1.00 54.78 102 PRO A N 1
ATOM 766 C CA . PRO A 1 102 ? -29.656 4.125 22.822 1.00 54.78 102 PRO A CA 1
ATOM 767 C C . PRO A 1 102 ? -30.318 5.448 22.389 1.00 54.78 102 PRO A C 1
ATOM 769 O O . PRO A 1 102 ? -30.679 5.604 21.225 1.00 54.78 102 PRO A O 1
ATOM 772 N N . ALA A 1 103 ? -30.473 6.408 23.305 1.00 54.75 103 ALA A N 1
ATOM 773 C CA . ALA A 1 103 ? -31.188 7.659 23.068 1.00 54.75 103 ALA A CA 1
ATOM 774 C C . ALA A 1 103 ? -30.423 8.674 22.188 1.00 54.75 103 ALA A C 1
ATOM 776 O O . ALA A 1 103 ? -31.052 9.421 21.443 1.00 54.75 103 ALA A O 1
ATOM 777 N N . GLU A 1 104 ? -29.084 8.693 22.203 1.00 54.47 104 GLU A N 1
ATOM 778 C CA . GLU A 1 104 ? -28.310 9.684 21.426 1.00 54.47 104 GLU A CA 1
ATOM 779 C C . GLU A 1 104 ? -28.226 9.363 19.923 1.00 54.47 104 GLU A C 1
ATOM 781 O O . GLU A 1 104 ? -28.026 10.263 19.106 1.00 54.47 104 GLU A O 1
ATOM 786 N N . ALA A 1 105 ? -28.394 8.094 19.537 1.00 54.84 105 ALA A N 1
ATOM 787 C CA . ALA A 1 105 ? -28.322 7.668 18.138 1.00 54.84 105 ALA A CA 1
ATOM 788 C C . ALA A 1 105 ? -29.559 8.092 17.326 1.00 54.84 105 ALA A C 1
ATOM 790 O O . ALA A 1 105 ? -29.434 8.414 16.146 1.00 54.84 105 ALA A O 1
ATOM 791 N N . ILE A 1 106 ? -30.733 8.141 17.964 1.00 54.94 106 ILE A N 1
ATOM 792 C CA . ILE A 1 106 ? -31.993 8.565 17.334 1.00 54.94 106 ILE A CA 1
ATOM 793 C C . ILE A 1 106 ? -32.016 10.092 17.153 1.00 54.94 106 ILE A C 1
ATOM 795 O O . ILE A 1 106 ? -32.472 10.581 16.126 1.00 54.94 106 ILE A O 1
ATOM 799 N N . ALA A 1 107 ? -31.441 10.849 18.092 1.00 51.78 107 ALA A N 1
ATOM 800 C CA . ALA A 1 107 ? -31.443 12.314 18.064 1.00 51.78 107 ALA A CA 1
ATOM 801 C C . ALA A 1 107 ? -30.492 12.952 17.028 1.00 51.78 107 ALA A C 1
ATOM 803 O O . ALA A 1 107 ? -30.615 14.138 16.753 1.00 51.78 107 ALA A O 1
ATOM 804 N N . ARG A 1 108 ? -29.531 12.203 16.462 1.00 51.84 108 ARG A N 1
ATOM 805 C CA . ARG A 1 108 ? -28.607 12.709 15.419 1.00 51.84 108 ARG A CA 1
ATOM 806 C C . ARG A 1 108 ? -29.017 12.351 13.988 1.00 51.84 108 ARG A C 1
ATOM 808 O O . ARG A 1 108 ? -28.346 12.779 13.053 1.00 51.84 108 ARG A O 1
ATOM 815 N N . ALA A 1 109 ? -30.049 11.526 13.827 1.00 53.22 109 ALA A N 1
ATOM 816 C CA . ALA A 1 109 ? -30.573 11.097 12.531 1.00 53.22 109 ALA A CA 1
ATOM 817 C C . ALA A 1 109 ? -31.882 11.812 12.138 1.00 53.22 109 ALA A C 1
ATOM 819 O O . ALA A 1 109 ? -32.378 11.575 11.037 1.00 53.22 109 ALA A O 1
ATOM 820 N N . ALA A 1 110 ? -32.420 12.658 13.024 1.00 42.12 110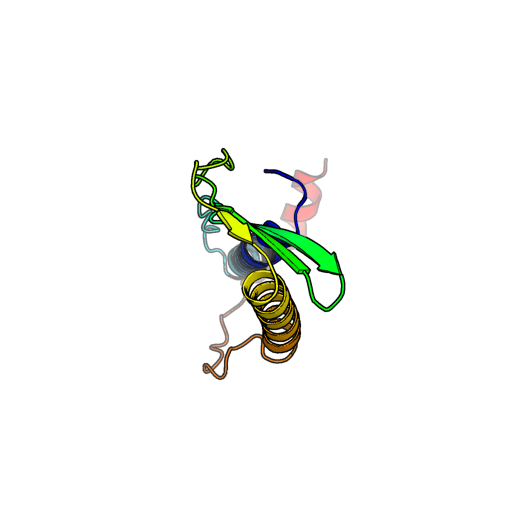 ALA A N 1
ATOM 821 C CA . ALA A 1 110 ? -33.551 13.558 12.795 1.00 42.12 110 ALA A CA 1
ATOM 822 C C . ALA A 1 110 ? -33.047 14.996 12.622 1.00 42.12 110 ALA A C 1
ATOM 824 O O . ALA A 1 110 ? -33.663 15.731 11.822 1.00 42.12 110 ALA A O 1
#

Foldseek 3Di:
DDPDPLVVVVVVVQVVQCVVCQQQVHDRDDDQQFDAWDKAAPDQFWIKTFGAGRVRHTDPDIDITRVSNVVVVCVVVVVVVCVVVVCVPPDDDDHDTDDDDPVVVVVVVD

Sequence (110 aa):
LRMSCASGVPTAWQAADSIASRLTGTRPTTAPLRYFNQCISLGRREGLIQYVTADDRARPAALTGRTAAFYKELVCKGAAWGVANPTLGLPTRRRGVITQQPAEAIARAA

Secondary structure (DSSP, 8-state):
--S-STTHHHHHHHHHHHHHHHHHTPPPPP------EEEEEEETTEEEEEEE-TTSPEEEEEEEEHHHHHHHHHHHHHHHHHHHSTTTTPPPPPPPPP---THHHHHT--